Protein AF-A0A943UY13-F1 (afdb_monomer_lite)

Radius of gyration: 59.51 Å; chains: 1; bounding box: 145×32×136 Å

Foldseek 3Di:
DDDDDDDDDDDDDDDDDDDDDDDPPVPVVVVVVVVVVVVVVVVVVVVVVVVVVVVVVVVVVVVVVVVVVVVVVVVVVVVVVVVVVVVVVVVVVVVLVVLCVVCVVVVHDSVLVVLCPDPDPVSNVVSVVVVVVVVVVPPVDPPPPPCVPVPPPPDAPVNLVPPPDPVSSVVVCVVVVVRVD

Organism: NCBI:txid626934

Sequence (181 aa):
MAEDVTSTATDQAECNATGPHGDAANSEDWKARYDELLKQTRKHEDRAKANYAKAKAYDEAAKHAEEADGKLAELAEKAERAEKALAAMKAERERERAVADVAKKAGVPAEVLKLMRGDTADELKGAADALAAYVKSLSLYPEVSDGGAQRAQPVTKESISAIKDRAERVRARAENASLYK

Secondary structure (DSSP, 8-state):
-----------------------TTHHHHHHHHHHHHHHHHHHHHHHHHHHHHHHHHHHHHHHHHHHHHHHHHHHHHHHHHHHHHHHHHHHHHHHHHHHHHHHHHHTS-HHHHHHTT--SHHHHHHHHHHHHHHHHHS--S-----GGG---PPP-HHHHHT-S-HHHHHHHHHHTGGG--

Structure (mmCIF, N/CA/C/O backbone):
data_AF-A0A943UY13-F1
#
_entry.id   AF-A0A943UY13-F1
#
loop_
_atom_site.group_PDB
_atom_site.id
_atom_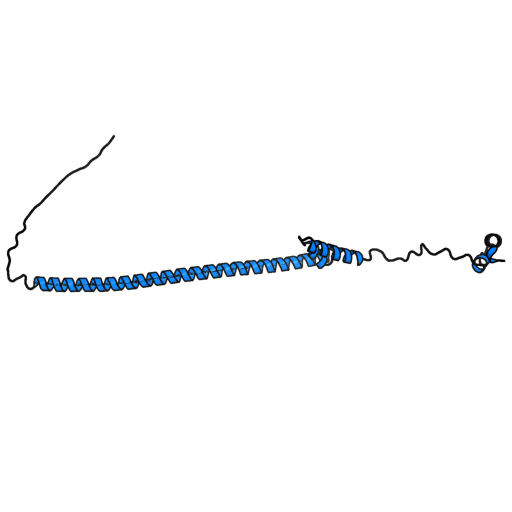site.type_symbol
_atom_site.label_atom_id
_atom_site.label_alt_id
_atom_site.label_comp_id
_atom_site.label_asym_id
_atom_site.label_entity_id
_atom_site.label_seq_id
_atom_site.pdbx_PDB_ins_code
_atom_site.Cartn_x
_atom_site.Cartn_y
_atom_site.Cartn_z
_atom_site.occupancy
_atom_site.B_iso_or_equiv
_atom_site.auth_seq_id
_atom_site.auth_comp_id
_atom_site.auth_asym_id
_atom_site.auth_atom_id
_atom_site.pdbx_PDB_model_num
ATOM 1 N N . MET A 1 1 ? 69.727 8.162 2.082 1.00 37.25 1 MET A N 1
ATOM 2 C CA . MET A 1 1 ? 70.070 6.738 1.878 1.00 37.25 1 MET A CA 1
ATOM 3 C C . MET A 1 1 ? 68.910 6.123 1.117 1.00 37.25 1 MET A C 1
ATOM 5 O O . MET A 1 1 ? 67.812 6.205 1.644 1.00 37.25 1 MET A O 1
ATOM 9 N N . ALA A 1 2 ? 68.990 5.581 -0.090 1.00 39.56 2 ALA A N 1
ATOM 10 C CA . ALA A 1 2 ? 69.990 5.433 -1.156 1.00 39.56 2 ALA A CA 1
ATOM 11 C C . ALA A 1 2 ? 69.117 5.231 -2.429 1.00 39.56 2 ALA A C 1
ATOM 13 O O . ALA A 1 2 ? 68.049 4.633 -2.317 1.00 39.56 2 ALA A O 1
ATOM 14 N N . GLU A 1 3 ? 69.277 5.983 -3.518 1.00 43.03 3 GLU A N 1
ATOM 15 C CA . GLU A 1 3 ? 70.218 5.770 -4.637 1.00 43.03 3 GLU A CA 1
ATOM 16 C C . GLU A 1 3 ? 70.167 4.380 -5.297 1.00 43.03 3 GLU A C 1
ATOM 18 O O . GLU A 1 3 ? 70.584 3.398 -4.697 1.00 43.03 3 GLU A O 1
ATOM 23 N N . ASP A 1 4 ? 69.655 4.365 -6.535 1.00 40.47 4 ASP A N 1
ATOM 24 C CA . ASP A 1 4 ? 70.154 3.678 -7.751 1.00 40.47 4 ASP A CA 1
ATOM 25 C C . ASP A 1 4 ? 69.190 4.119 -8.881 1.00 40.47 4 ASP A C 1
ATOM 27 O O . ASP A 1 4 ? 67.992 3.863 -8.794 1.00 40.47 4 ASP A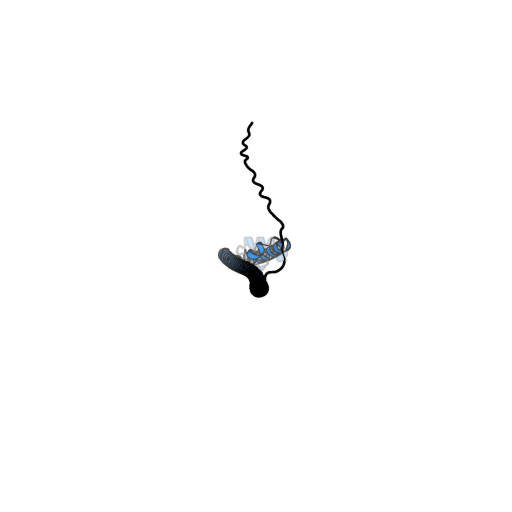 O 1
ATOM 31 N N . VAL A 1 5 ? 69.482 4.955 -9.885 1.00 45.56 5 VAL A N 1
ATOM 32 C CA . VAL A 1 5 ? 70.616 5.146 -10.809 1.00 45.56 5 VAL A CA 1
ATOM 33 C C . VAL A 1 5 ? 70.973 3.899 -11.616 1.00 45.56 5 VAL A C 1
ATOM 35 O O . VAL A 1 5 ? 71.848 3.132 -11.257 1.00 45.56 5 VAL A O 1
ATOM 38 N N . THR A 1 6 ? 70.398 3.790 -12.814 1.00 40.56 6 THR A N 1
ATOM 39 C CA . THR A 1 6 ? 71.150 3.332 -13.990 1.00 40.56 6 THR A CA 1
ATOM 40 C C . THR A 1 6 ? 70.804 4.218 -15.185 1.00 40.56 6 THR A C 1
ATOM 42 O O . THR A 1 6 ? 69.651 4.402 -15.561 1.00 40.56 6 THR A O 1
ATOM 45 N N . SER A 1 7 ? 71.859 4.819 -15.724 1.00 39.06 7 SER A N 1
ATOM 46 C CA . SER A 1 7 ? 71.931 5.742 -16.850 1.00 39.06 7 SER A CA 1
ATOM 47 C C . SER A 1 7 ? 72.903 5.127 -17.850 1.00 39.06 7 SER A C 1
ATOM 49 O O . SER A 1 7 ? 73.973 4.710 -17.413 1.00 39.06 7 SER A O 1
ATOM 51 N N . THR A 1 8 ? 72.553 5.034 -19.137 1.00 32.66 8 THR A N 1
ATOM 52 C CA . THR A 1 8 ? 73.430 5.010 -20.343 1.00 32.66 8 THR A CA 1
ATOM 53 C C . THR A 1 8 ? 72.572 4.604 -21.553 1.00 32.66 8 THR A C 1
ATOM 55 O O . THR A 1 8 ? 71.675 3.787 -21.409 1.00 32.66 8 THR A O 1
ATOM 58 N N . ALA 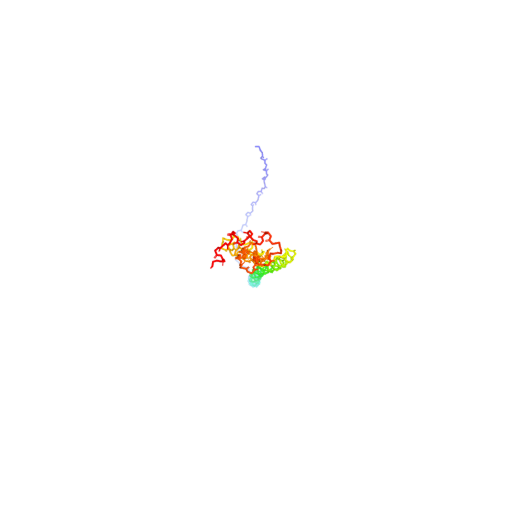A 1 9 ? 72.748 5.080 -22.781 1.00 32.06 9 ALA A N 1
ATOM 59 C CA . ALA A 1 9 ? 73.622 6.083 -23.367 1.00 32.06 9 ALA A CA 1
ATOM 60 C C . ALA A 1 9 ? 72.986 6.533 -24.698 1.00 32.06 9 ALA A C 1
ATOM 62 O O . ALA A 1 9 ? 72.273 5.778 -25.354 1.00 32.06 9 ALA A O 1
ATOM 63 N N . THR A 1 10 ? 73.290 7.776 -25.045 1.00 37.41 10 THR A N 1
ATOM 64 C CA . THR A 1 10 ? 73.295 8.451 -26.347 1.00 37.41 10 THR A CA 1
ATOM 65 C C . THR A 1 10 ? 73.519 7.558 -27.574 1.00 37.41 10 THR A C 1
ATOM 67 O O . THR A 1 10 ? 74.440 6.751 -27.568 1.00 37.41 10 THR A O 1
ATOM 70 N N . ASP A 1 11 ? 72.801 7.837 -28.669 1.00 33.72 11 ASP A N 1
ATOM 71 C CA . ASP A 1 11 ? 73.471 8.010 -29.965 1.00 33.72 11 ASP A CA 1
ATOM 72 C C . ASP A 1 11 ? 72.704 8.988 -30.872 1.00 33.72 11 ASP A C 1
ATOM 74 O O . ASP A 1 11 ? 71.542 8.784 -31.228 1.00 33.72 11 ASP A O 1
ATOM 78 N N . GLN A 1 12 ? 73.369 10.099 -31.193 1.00 41.34 12 GLN A N 1
ATOM 79 C CA . GLN A 1 12 ? 73.014 10.999 -32.285 1.00 41.34 12 GLN A CA 1
ATOM 80 C C . GLN A 1 12 ? 73.550 10.394 -33.584 1.00 41.34 12 GLN A C 1
ATOM 82 O O . GLN A 1 12 ? 74.717 10.026 -33.652 1.00 41.34 12 GLN A O 1
ATOM 87 N N . ALA A 1 13 ? 72.748 10.406 -34.644 1.00 31.14 13 ALA A N 1
ATOM 88 C CA . ALA A 1 13 ? 73.265 10.334 -36.005 1.00 31.14 13 ALA A CA 1
ATOM 89 C C . ALA A 1 13 ? 72.550 11.386 -36.858 1.00 31.14 13 ALA A C 1
ATOM 91 O O . ALA A 1 13 ? 71.413 11.210 -37.294 1.00 31.14 13 ALA A O 1
ATOM 92 N N . GLU A 1 14 ? 73.231 12.514 -37.053 1.00 36.31 14 GLU A N 1
ATOM 93 C CA . GLU A 1 14 ? 72.999 13.423 -38.170 1.00 36.31 14 GLU A CA 1
ATOM 94 C C . GLU A 1 14 ? 73.203 12.659 -39.485 1.00 36.31 14 GLU A C 1
ATOM 96 O O . GLU A 1 14 ? 74.153 11.887 -39.582 1.00 36.31 14 GLU A O 1
ATOM 101 N N . CYS A 1 15 ? 72.375 12.907 -40.506 1.00 23.69 15 CYS A N 1
ATOM 102 C CA . CYS A 1 15 ? 72.850 13.043 -41.888 1.00 23.69 15 CYS A CA 1
ATOM 103 C C . CYS A 1 15 ? 71.732 13.482 -42.851 1.00 23.69 15 CYS A C 1
ATOM 105 O O . CYS A 1 15 ? 70.845 12.721 -43.221 1.00 23.69 15 CYS A O 1
ATOM 107 N N . ASN A 1 16 ? 71.931 14.703 -43.340 1.00 28.94 16 ASN A N 1
ATOM 108 C CA . ASN A 1 16 ? 71.871 15.091 -44.747 1.00 28.94 16 ASN A CA 1
ATOM 109 C C . ASN A 1 16 ? 70.519 15.465 -45.380 1.00 28.94 16 ASN A C 1
ATOM 111 O O . ASN A 1 16 ? 69.812 14.670 -45.996 1.00 28.94 16 ASN A O 1
ATOM 115 N N . ALA A 1 17 ? 70.265 16.776 -45.352 1.00 41.66 17 ALA A N 1
ATOM 116 C CA . ALA A 1 17 ? 69.566 17.467 -46.419 1.00 41.66 17 ALA A CA 1
ATOM 117 C C . ALA A 1 17 ? 70.399 17.376 -47.709 1.00 41.66 17 ALA A C 1
ATOM 119 O O . ALA A 1 17 ? 71.476 17.958 -47.816 1.00 41.66 17 ALA A O 1
ATOM 120 N N . THR A 1 18 ? 69.896 16.666 -48.713 1.00 35.25 18 THR A N 1
ATOM 121 C CA . THR A 1 18 ? 70.362 16.819 -50.095 1.00 35.25 18 THR A CA 1
ATOM 122 C C . THR A 1 18 ? 69.207 16.480 -51.022 1.00 35.25 18 THR A C 1
ATOM 124 O O . THR A 1 18 ? 68.865 15.320 -51.221 1.00 35.25 18 THR A O 1
ATOM 127 N N . GLY A 1 19 ? 68.567 17.508 -51.572 1.00 39.38 19 GLY A N 1
ATOM 128 C CA . GLY A 1 19 ? 67.793 17.341 -52.793 1.00 39.38 19 GLY A CA 1
ATOM 129 C C . GLY A 1 19 ? 68.718 17.524 -53.994 1.00 39.38 19 GLY A C 1
ATOM 130 O O . GLY A 1 19 ? 69.538 18.443 -53.991 1.00 39.38 19 GLY A O 1
ATOM 131 N N . PRO A 1 20 ? 68.556 16.705 -55.038 1.00 47.81 20 PRO A N 1
ATOM 132 C CA . PRO A 1 20 ? 68.691 17.212 -56.392 1.00 47.81 20 PRO A CA 1
ATOM 133 C C . PRO A 1 20 ? 67.428 16.879 -57.197 1.00 47.81 20 PRO A C 1
ATOM 135 O O . PRO A 1 20 ? 66.913 15.763 -57.180 1.00 47.81 20 PRO A O 1
ATOM 138 N N . HIS A 1 21 ? 66.889 17.886 -57.879 1.00 43.66 21 HIS A N 1
ATOM 139 C CA . HIS A 1 21 ? 65.753 17.721 -58.776 1.00 43.66 21 HIS A CA 1
ATOM 140 C C . HIS A 1 21 ? 66.111 16.857 -59.991 1.00 43.66 21 HIS A C 1
ATOM 142 O O . HIS A 1 21 ? 67.111 17.112 -60.654 1.00 43.66 21 HIS A O 1
ATOM 148 N N . GLY A 1 22 ? 65.176 15.971 -60.348 1.00 51.75 22 GLY A N 1
ATOM 149 C CA . GLY A 1 22 ? 64.882 15.620 -61.735 1.00 51.75 22 GLY A CA 1
ATOM 150 C C . GLY A 1 22 ? 65.492 14.317 -62.229 1.00 51.75 22 GLY A C 1
ATOM 151 O O . GLY A 1 22 ? 66.491 14.345 -62.931 1.00 51.75 22 GLY A O 1
ATOM 152 N N . ASP A 1 23 ? 64.803 13.204 -61.975 1.00 37.28 23 ASP A N 1
ATOM 153 C CA . ASP A 1 23 ? 64.902 12.030 -62.840 1.00 37.28 23 ASP A CA 1
ATOM 154 C C . ASP A 1 23 ? 63.495 11.501 -63.134 1.00 37.28 23 ASP A C 1
ATOM 156 O O . ASP A 1 23 ? 62.617 11.472 -62.261 1.00 37.28 23 ASP A O 1
ATOM 160 N N . ALA A 1 24 ? 63.262 11.144 -64.393 1.00 47.41 24 ALA A N 1
ATOM 161 C CA . ALA A 1 24 ? 61.963 10.884 -65.016 1.00 47.41 24 ALA A CA 1
ATOM 162 C C . ALA A 1 24 ? 61.241 9.603 -64.528 1.00 47.41 24 ALA A C 1
ATOM 164 O O . ALA A 1 24 ? 60.405 9.060 -65.241 1.00 47.41 24 ALA A O 1
ATOM 165 N N . ALA A 1 25 ? 61.519 9.152 -63.302 1.00 48.72 25 ALA A N 1
ATOM 166 C CA . ALA A 1 25 ? 60.845 8.054 -62.604 1.00 48.72 25 ALA A CA 1
ATOM 167 C C . ALA A 1 25 ? 59.861 8.536 -61.512 1.00 48.72 25 ALA A C 1
ATOM 169 O O . ALA A 1 25 ? 59.057 7.762 -61.004 1.00 48.72 25 ALA A O 1
ATOM 170 N N . ASN A 1 26 ? 59.889 9.826 -61.151 1.00 53.34 26 ASN A N 1
ATOM 171 C CA . ASN A 1 26 ? 59.068 10.381 -60.065 1.00 53.34 26 ASN A CA 1
ATOM 172 C C . ASN A 1 26 ? 57.654 10.821 -60.483 1.00 53.34 26 ASN A C 1
ATOM 174 O O . ASN A 1 26 ? 56.860 11.182 -59.619 1.00 53.34 26 ASN A O 1
ATOM 178 N N . SER A 1 27 ? 57.319 10.838 -61.779 1.00 52.41 27 SER A N 1
ATOM 179 C CA . SER A 1 27 ? 56.035 11.366 -62.278 1.00 52.41 27 SER A CA 1
ATOM 180 C C . SER A 1 27 ? 54.861 10.382 -62.148 1.00 52.41 27 SER A C 1
ATOM 182 O O . SER A 1 27 ? 53.703 10.807 -62.148 1.00 52.41 27 SER A O 1
ATOM 184 N N . GLU A 1 28 ? 55.144 9.085 -62.021 1.00 57.94 28 GLU A N 1
ATOM 185 C CA . GLU A 1 28 ? 54.140 8.032 -61.816 1.00 57.94 28 GLU A CA 1
ATOM 186 C C . GLU A 1 28 ? 53.934 7.724 -60.326 1.00 57.94 28 GLU A C 1
ATOM 188 O O . GLU A 1 28 ? 52.805 7.487 -59.892 1.00 57.94 28 GLU A O 1
ATOM 193 N N . ASP A 1 29 ? 54.987 7.848 -59.515 1.00 71.25 29 ASP A N 1
ATOM 194 C CA . ASP A 1 29 ? 54.956 7.504 -58.091 1.00 71.25 29 ASP A CA 1
ATOM 195 C C . ASP A 1 29 ? 54.131 8.508 -57.254 1.00 71.25 29 ASP A C 1
ATOM 197 O O . ASP A 1 29 ? 53.439 8.124 -56.309 1.00 71.25 29 ASP A O 1
ATOM 201 N N . TRP A 1 30 ? 54.089 9.797 -57.629 1.00 80.38 30 TRP A N 1
ATOM 202 C CA . TRP A 1 30 ? 53.234 10.775 -56.931 1.00 80.38 30 TRP A CA 1
ATOM 203 C C . TRP A 1 30 ? 51.741 10.555 -57.196 1.00 80.38 30 TRP A C 1
ATOM 205 O O . TRP A 1 30 ? 50.930 10.745 -56.288 1.00 80.38 30 TRP A O 1
ATOM 215 N N . LYS A 1 31 ? 51.371 10.129 -58.413 1.00 85.94 31 LYS A N 1
ATOM 216 C CA . LYS A 1 31 ? 49.976 9.823 -58.768 1.00 85.94 31 LYS A CA 1
ATOM 217 C C . LYS A 1 31 ? 49.498 8.593 -58.010 1.00 85.94 31 LYS A C 1
ATOM 219 O O . LYS A 1 31 ? 48.446 8.641 -57.383 1.00 85.94 31 LYS A O 1
ATOM 224 N N . ALA A 1 32 ? 50.316 7.539 -57.976 1.00 87.81 32 ALA A N 1
ATOM 225 C CA . ALA A 1 32 ? 50.023 6.334 -57.207 1.00 87.81 32 ALA A CA 1
ATOM 226 C C . ALA A 1 32 ? 49.873 6.626 -55.701 1.00 87.81 32 ALA A C 1
ATOM 228 O O . ALA A 1 32 ? 48.932 6.144 -55.069 1.00 87.81 32 ALA A O 1
ATOM 229 N N . ARG A 1 33 ? 50.742 7.471 -55.124 1.00 82.81 33 ARG A N 1
ATOM 230 C CA . ARG A 1 33 ? 50.632 7.910 -53.719 1.00 82.81 33 ARG A CA 1
ATOM 231 C C . ARG A 1 33 ? 49.387 8.756 -53.456 1.00 82.81 33 ARG A C 1
ATOM 233 O O . ARG A 1 33 ? 48.767 8.603 -52.406 1.00 82.81 33 ARG A O 1
ATOM 240 N N . TYR A 1 34 ? 49.010 9.630 -54.387 1.00 88.75 34 TYR A N 1
ATOM 241 C CA . TYR A 1 34 ? 47.790 10.430 -54.286 1.00 88.75 34 TYR A CA 1
ATOM 242 C C . TYR A 1 34 ? 46.530 9.555 -54.349 1.00 88.75 34 TYR A C 1
ATOM 244 O O . TYR A 1 34 ? 45.633 9.703 -53.519 1.00 88.75 34 TYR A O 1
ATOM 252 N N . ASP A 1 35 ? 46.495 8.587 -55.264 1.00 89.19 35 ASP A N 1
ATOM 253 C CA . ASP A 1 35 ? 45.395 7.629 -55.377 1.00 89.19 35 ASP A CA 1
ATOM 254 C C . ASP A 1 35 ? 45.289 6.731 -54.136 1.00 89.19 35 ASP A C 1
ATOM 256 O O . ASP A 1 35 ? 44.185 6.442 -53.667 1.00 89.19 35 ASP A O 1
ATOM 260 N N . GLU A 1 36 ? 46.418 6.309 -53.561 1.00 92.31 36 GLU A N 1
ATOM 261 C CA . GLU A 1 36 ? 46.437 5.568 -52.297 1.00 92.31 36 GLU A CA 1
ATOM 262 C C . GLU A 1 36 ? 45.929 6.434 -51.137 1.00 92.31 36 GLU A C 1
ATOM 264 O O . GLU A 1 36 ? 45.075 5.989 -50.370 1.00 92.31 36 GLU A O 1
ATOM 269 N N . LEU A 1 37 ? 46.357 7.698 -51.049 1.00 93.00 37 LEU A N 1
ATOM 270 C CA . LEU A 1 37 ? 45.866 8.638 -50.041 1.00 93.00 37 LEU A CA 1
ATOM 271 C C . LEU A 1 37 ? 44.349 8.837 -50.156 1.00 93.00 37 LEU A C 1
ATOM 273 O O . LEU A 1 37 ? 43.653 8.751 -49.147 1.00 93.00 37 LEU A O 1
ATOM 277 N N . LEU A 1 38 ? 43.819 9.018 -51.371 1.00 93.44 38 LEU A N 1
ATOM 278 C CA . LEU A 1 38 ? 42.377 9.115 -51.623 1.00 93.44 38 LEU A CA 1
ATOM 279 C C . LEU A 1 38 ? 41.618 7.844 -51.218 1.00 93.44 38 LEU A C 1
ATOM 281 O O . LEU A 1 38 ? 40.501 7.919 -50.705 1.00 93.44 38 LEU A O 1
ATOM 285 N N . LYS A 1 39 ? 42.196 6.656 -51.425 1.00 94.56 39 LYS A N 1
ATOM 286 C CA . LYS A 1 39 ? 41.593 5.401 -50.944 1.00 94.56 39 LYS A CA 1
ATOM 287 C C . LYS A 1 39 ? 41.569 5.348 -49.420 1.00 94.56 39 LYS A C 1
ATOM 289 O O . LYS A 1 39 ? 40.569 4.912 -48.851 1.00 94.56 39 LYS A O 1
ATOM 294 N N . GLN A 1 40 ? 42.638 5.777 -48.753 1.00 94.19 40 GLN A N 1
ATOM 295 C CA . GLN A 1 40 ? 42.688 5.809 -47.292 1.00 94.19 40 GLN A CA 1
ATOM 296 C C . GLN A 1 40 ? 41.721 6.851 -46.721 1.00 94.19 40 GLN A C 1
ATOM 298 O O . GLN A 1 40 ? 41.002 6.537 -45.775 1.00 94.19 40 GLN A O 1
ATOM 303 N N . THR A 1 41 ? 41.610 8.043 -47.318 1.00 94.25 41 THR A N 1
ATOM 304 C CA . THR A 1 41 ? 40.655 9.065 -46.856 1.00 94.25 41 THR A CA 1
ATOM 305 C C . THR A 1 41 ? 39.218 8.567 -46.955 1.00 94.25 41 THR A C 1
ATOM 307 O O . THR A 1 41 ? 38.487 8.662 -45.973 1.00 94.25 41 THR A O 1
ATOM 310 N N . ARG A 1 42 ? 38.843 7.922 -48.069 1.00 95.19 42 ARG A N 1
ATOM 311 C CA . ARG A 1 42 ? 37.524 7.287 -48.227 1.00 95.19 42 ARG A CA 1
ATOM 312 C C . ARG A 1 42 ? 37.283 6.190 -47.188 1.00 95.19 42 ARG A C 1
ATOM 314 O O . ARG A 1 42 ? 36.247 6.188 -46.536 1.00 95.19 42 ARG A O 1
ATOM 321 N N . LYS A 1 43 ? 38.265 5.312 -46.942 1.00 96.00 43 LYS A N 1
ATOM 322 C CA . LYS A 1 43 ? 38.169 4.286 -45.883 1.00 96.00 43 LYS A CA 1
ATOM 323 C C . LYS A 1 43 ? 37.968 4.903 -44.497 1.00 96.00 43 LYS A C 1
ATOM 325 O O . LYS A 1 43 ? 37.208 4.365 -43.694 1.00 96.00 43 LYS A O 1
ATOM 330 N N . HIS A 1 44 ? 38.665 5.992 -44.186 1.00 95.62 44 HIS A N 1
ATOM 331 C CA . HIS A 1 44 ? 38.509 6.690 -42.911 1.00 95.62 44 HIS A CA 1
ATOM 332 C C . HIS A 1 44 ? 37.159 7.393 -42.805 1.00 95.62 44 HIS A C 1
ATOM 334 O O . HIS A 1 44 ? 36.545 7.341 -41.743 1.00 95.62 44 HIS A O 1
ATOM 340 N N . GLU A 1 45 ? 36.671 7.976 -43.895 1.00 94.69 45 GLU A N 1
ATOM 341 C CA . GLU A 1 45 ? 35.343 8.574 -43.967 1.00 94.69 45 GLU A CA 1
ATOM 342 C C . GLU A 1 45 ? 34.247 7.524 -43.727 1.00 94.69 45 GLU A C 1
ATOM 344 O O . GLU A 1 45 ? 33.375 7.726 -42.881 1.00 94.69 45 GLU A O 1
ATOM 349 N N . ASP A 1 46 ? 34.331 6.365 -44.383 1.00 95.88 46 ASP A N 1
ATOM 350 C CA . ASP A 1 46 ? 33.381 5.264 -44.198 1.00 95.88 46 ASP A CA 1
ATOM 351 C C . ASP A 1 46 ? 33.421 4.715 -42.768 1.00 95.88 46 ASP A C 1
ATOM 353 O O . ASP A 1 46 ? 32.381 4.490 -42.144 1.00 95.88 46 ASP A O 1
ATOM 357 N N . ARG A 1 47 ? 34.623 4.557 -42.197 1.00 95.38 47 ARG A N 1
ATOM 358 C CA . ARG A 1 47 ? 34.792 4.149 -40.793 1.00 95.38 47 ARG A CA 1
ATOM 359 C C . ARG A 1 47 ? 34.234 5.185 -39.824 1.00 95.38 47 ARG A C 1
ATOM 361 O O . ARG A 1 47 ? 33.610 4.796 -38.839 1.00 95.38 47 ARG A O 1
ATOM 368 N N . ALA A 1 48 ? 34.430 6.475 -40.085 1.00 95.62 48 ALA A N 1
ATOM 369 C CA . ALA A 1 48 ? 33.899 7.550 -39.254 1.00 95.62 48 ALA A CA 1
ATOM 370 C C . ALA A 1 48 ? 32.367 7.567 -39.292 1.00 95.62 48 ALA A C 1
ATOM 372 O O . ALA A 1 48 ? 31.734 7.616 -38.239 1.00 95.62 48 ALA A O 1
ATOM 373 N N . LYS A 1 49 ? 31.765 7.423 -40.480 1.00 95.81 49 LYS A N 1
ATOM 374 C CA . LYS A 1 49 ? 30.308 7.295 -40.641 1.00 95.81 49 LYS A CA 1
ATOM 375 C C . LYS A 1 49 ? 29.766 6.070 -39.908 1.00 95.81 49 LYS A C 1
ATOM 377 O O . LYS A 1 49 ? 28.782 6.182 -39.181 1.00 95.81 49 LYS A O 1
ATOM 382 N N . ALA A 1 50 ? 30.427 4.920 -40.040 1.00 96.06 50 ALA A N 1
ATOM 383 C CA . ALA A 1 50 ? 30.029 3.699 -39.346 1.00 96.06 50 ALA A CA 1
ATOM 384 C C . ALA A 1 50 ? 30.135 3.835 -37.817 1.00 96.06 50 ALA A C 1
ATOM 386 O O . ALA A 1 50 ? 29.236 3.396 -37.102 1.00 96.06 50 ALA A O 1
ATOM 387 N N . ASN A 1 51 ? 31.197 4.463 -37.302 1.00 95.56 51 ASN A N 1
ATOM 388 C CA . ASN A 1 51 ? 31.337 4.724 -35.867 1.00 95.56 51 ASN A CA 1
ATOM 389 C C . ASN A 1 51 ? 30.296 5.719 -35.360 1.00 95.56 51 ASN A C 1
ATOM 391 O O . ASN A 1 51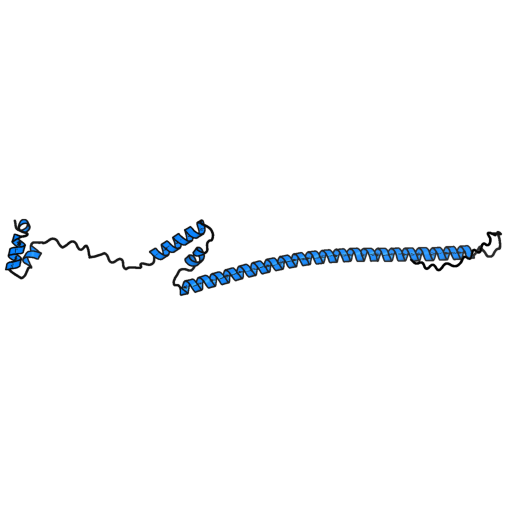 ? 29.719 5.494 -34.303 1.00 95.56 51 ASN A O 1
ATOM 395 N N . TYR A 1 52 ? 30.013 6.777 -36.117 1.00 95.94 52 TYR A N 1
ATOM 396 C CA . TYR A 1 52 ? 28.975 7.739 -35.766 1.00 95.94 52 TYR A CA 1
ATOM 397 C C . TYR A 1 52 ? 27.589 7.086 -35.699 1.00 95.94 52 TYR A C 1
ATOM 399 O O . TYR A 1 52 ? 26.852 7.297 -34.739 1.00 95.94 52 TYR A O 1
ATOM 407 N N . ALA A 1 53 ? 27.251 6.242 -36.680 1.00 95.94 53 ALA A N 1
ATOM 408 C CA . ALA A 1 53 ? 25.998 5.492 -36.677 1.00 95.94 53 ALA A CA 1
ATOM 409 C C . ALA A 1 53 ? 25.898 4.547 -35.469 1.00 95.94 53 ALA A C 1
ATOM 411 O O . ALA A 1 53 ? 24.857 4.489 -34.818 1.00 95.94 53 ALA A O 1
ATOM 412 N N . LYS A 1 54 ? 26.991 3.853 -35.126 1.00 95.81 54 LYS A N 1
ATOM 413 C CA . LYS A 1 54 ? 27.046 3.008 -33.926 1.00 95.81 54 LYS A CA 1
ATOM 414 C C . LYS A 1 54 ? 26.889 3.823 -32.646 1.00 95.81 54 LYS A C 1
ATOM 416 O O . LYS A 1 54 ? 26.099 3.430 -31.801 1.00 95.81 54 LYS A O 1
ATOM 421 N N . ALA A 1 55 ? 27.594 4.946 -32.513 1.00 95.56 55 ALA A N 1
ATOM 422 C CA . ALA A 1 55 ? 27.495 5.816 -31.343 1.00 95.56 55 ALA A CA 1
ATOM 423 C C . ALA A 1 55 ? 26.054 6.301 -31.130 1.00 95.56 55 ALA A C 1
ATOM 425 O O . ALA A 1 55 ? 25.523 6.154 -30.037 1.00 95.56 55 ALA A O 1
ATOM 426 N N . LYS A 1 56 ? 25.376 6.742 -32.199 1.00 96.31 56 LYS A N 1
ATOM 427 C CA . LYS A 1 56 ? 23.952 7.094 -32.128 1.00 96.31 56 LYS A CA 1
ATOM 428 C C . LYS A 1 56 ? 23.068 5.943 -31.662 1.00 96.31 56 LYS A C 1
ATOM 430 O O . LYS A 1 56 ? 22.232 6.148 -30.793 1.00 96.31 56 LYS A O 1
ATOM 435 N N . ALA A 1 57 ? 23.260 4.746 -32.213 1.00 95.25 57 ALA A N 1
ATOM 436 C CA . ALA A 1 57 ? 22.480 3.580 -31.808 1.00 95.25 57 ALA A CA 1
ATOM 437 C C . ALA A 1 57 ? 22.714 3.212 -30.331 1.00 95.25 57 ALA A C 1
ATOM 439 O O . ALA A 1 57 ? 21.776 2.812 -29.646 1.00 95.25 57 ALA A O 1
ATOM 440 N N . TYR A 1 58 ? 23.942 3.375 -29.825 1.00 95.25 58 TYR A N 1
ATOM 441 C CA . TYR A 1 58 ? 24.242 3.200 -28.403 1.00 95.25 58 TYR A CA 1
ATOM 442 C C . TYR A 1 58 ? 23.553 4.254 -27.534 1.00 95.25 58 TYR A C 1
ATOM 444 O O . TYR A 1 58 ? 22.949 3.890 -26.528 1.00 95.25 58 TYR A O 1
ATOM 452 N N . ASP A 1 59 ? 23.590 5.528 -27.929 1.00 95.25 59 ASP A N 1
ATOM 453 C CA . ASP A 1 59 ? 22.922 6.607 -27.194 1.00 95.25 59 ASP A CA 1
ATOM 454 C C . ASP A 1 59 ? 21.397 6.411 -27.160 1.00 95.25 59 ASP A C 1
ATOM 456 O O . ASP A 1 59 ? 20.755 6.633 -26.135 1.00 95.25 59 ASP A O 1
ATOM 460 N N . GLU A 1 60 ? 20.799 5.975 -28.271 1.00 95.25 60 GLU A N 1
ATOM 461 C CA . GLU A 1 60 ? 19.370 5.653 -28.353 1.00 95.25 60 GLU A CA 1
ATOM 462 C C . GLU A 1 60 ? 19.012 4.435 -27.492 1.00 95.25 60 GLU A C 1
ATOM 464 O O . GLU A 1 60 ? 18.034 4.476 -26.744 1.00 95.25 60 GLU A O 1
ATOM 469 N N . ALA A 1 61 ? 19.824 3.375 -27.527 1.00 93.50 61 ALA A N 1
ATOM 470 C CA . ALA A 1 61 ? 19.626 2.203 -26.678 1.00 93.50 61 ALA A CA 1
ATOM 471 C C . ALA A 1 61 ? 19.748 2.544 -25.183 1.00 93.50 61 ALA A C 1
ATOM 473 O O . ALA A 1 61 ? 18.950 2.058 -24.384 1.00 93.50 61 ALA A O 1
ATOM 474 N N . ALA A 1 62 ? 20.700 3.404 -24.809 1.00 94.06 62 ALA A N 1
ATOM 475 C CA . ALA A 1 62 ? 20.868 3.866 -23.435 1.00 94.06 62 ALA A CA 1
ATOM 476 C C . ALA A 1 62 ? 19.647 4.663 -22.950 1.00 94.06 62 ALA A C 1
ATOM 478 O O . ALA A 1 62 ? 19.141 4.395 -21.864 1.00 94.06 62 ALA A O 1
ATOM 479 N N . LYS A 1 63 ? 19.114 5.570 -23.781 1.00 94.25 63 LYS A N 1
ATOM 480 C CA . LYS A 1 63 ? 17.878 6.308 -23.468 1.00 94.25 63 LYS A CA 1
ATOM 481 C C . LYS A 1 63 ? 16.684 5.377 -23.287 1.00 94.25 63 LYS A C 1
ATOM 483 O O . LYS A 1 63 ? 15.933 5.519 -22.331 1.00 94.25 63 LYS A O 1
ATOM 488 N N . HIS A 1 64 ? 16.520 4.399 -24.175 1.00 91.38 64 HIS A N 1
ATOM 489 C CA . HIS A 1 64 ? 15.436 3.427 -24.048 1.00 91.38 64 HIS A CA 1
ATOM 490 C C . HIS A 1 64 ? 15.568 2.547 -22.802 1.00 91.38 64 HIS A C 1
ATOM 492 O O . HIS A 1 64 ? 14.549 2.215 -22.198 1.00 91.38 64 HIS A O 1
ATOM 498 N N . ALA A 1 65 ? 16.791 2.183 -22.407 1.00 92.50 65 ALA A N 1
ATOM 499 C CA . ALA A 1 65 ? 17.034 1.456 -21.165 1.00 92.50 65 ALA A CA 1
ATOM 500 C C . ALA A 1 65 ? 16.652 2.302 -19.940 1.00 92.50 65 ALA A C 1
ATOM 502 O O . ALA A 1 65 ? 15.895 1.832 -19.097 1.00 92.50 65 ALA A O 1
ATOM 503 N N . GLU A 1 66 ? 17.070 3.570 -19.891 1.00 91.06 66 GLU A N 1
ATOM 504 C CA . GLU A 1 66 ? 16.717 4.491 -18.803 1.00 91.06 66 GLU A CA 1
ATOM 505 C C . GLU A 1 66 ? 15.196 4.718 -18.706 1.00 91.06 66 GLU A C 1
ATOM 507 O O . GLU A 1 66 ? 14.613 4.657 -17.623 1.00 91.06 66 GLU A O 1
ATOM 512 N N . GLU A 1 67 ? 14.516 4.905 -19.841 1.00 92.25 67 GLU A N 1
ATOM 513 C CA . GLU A 1 67 ? 13.054 5.017 -19.882 1.00 92.25 67 GLU A CA 1
ATOM 514 C C . GLU A 1 67 ? 12.348 3.733 -19.423 1.00 92.25 67 GLU A C 1
ATOM 516 O O . GLU A 1 67 ? 11.284 3.799 -18.798 1.00 92.25 67 GLU A O 1
ATOM 521 N N . ALA A 1 68 ? 12.891 2.562 -19.767 1.00 90.44 68 ALA A N 1
ATOM 522 C CA . ALA A 1 68 ? 12.348 1.278 -19.340 1.00 90.44 68 ALA A CA 1
ATOM 523 C C . ALA A 1 68 ? 12.519 1.085 -17.829 1.00 90.44 68 ALA A C 1
ATOM 525 O O . ALA A 1 68 ? 11.551 0.728 -17.158 1.00 90.44 68 ALA A O 1
ATOM 526 N N . ASP A 1 69 ? 13.697 1.397 -17.290 1.00 89.75 69 ASP A N 1
ATOM 527 C CA . ASP A 1 69 ? 13.983 1.332 -15.857 1.00 89.75 69 ASP A CA 1
ATOM 528 C C . ASP A 1 69 ? 13.096 2.302 -15.065 1.00 89.75 69 ASP A C 1
ATOM 530 O O . ASP A 1 69 ? 12.511 1.919 -14.049 1.00 89.75 69 ASP A O 1
ATOM 534 N N . GLY A 1 70 ? 12.893 3.525 -15.569 1.00 90.44 70 GLY A N 1
ATOM 535 C CA . GLY A 1 70 ? 11.968 4.493 -14.974 1.00 90.44 70 GLY A CA 1
ATOM 536 C C . GLY A 1 70 ? 10.528 3.973 -14.918 1.00 90.44 70 GLY A C 1
ATOM 537 O O . GLY A 1 70 ? 9.879 4.022 -13.871 1.00 90.44 70 GLY A O 1
ATOM 538 N N . LYS A 1 71 ? 10.033 3.386 -16.015 1.00 92.12 71 LYS A N 1
ATOM 539 C CA . LYS A 1 71 ? 8.693 2.772 -16.058 1.00 92.12 71 LYS A CA 1
ATOM 540 C C . LYS A 1 71 ? 8.580 1.570 -15.121 1.00 92.12 71 LYS A C 1
ATOM 542 O O . LYS A 1 71 ? 7.541 1.395 -14.486 1.00 92.12 71 LYS A O 1
ATOM 547 N N . LEU A 1 72 ? 9.622 0.745 -15.021 1.00 91.44 72 LEU A N 1
ATOM 548 C CA . LEU A 1 72 ? 9.657 -0.391 -14.101 1.00 91.44 72 LEU A CA 1
ATOM 549 C C . LEU A 1 72 ? 9.603 0.070 -12.643 1.00 91.44 72 LEU A C 1
ATOM 551 O O . LEU A 1 72 ? 8.836 -0.498 -11.867 1.00 91.44 72 LEU A O 1
ATOM 555 N N . ALA A 1 73 ? 10.340 1.123 -12.285 1.00 92.12 73 ALA A N 1
ATOM 556 C CA . ALA A 1 73 ? 10.302 1.703 -10.946 1.00 92.12 73 ALA A CA 1
ATOM 557 C C . ALA A 1 73 ? 8.904 2.241 -10.594 1.00 92.12 73 ALA A C 1
ATOM 559 O O . ALA A 1 73 ? 8.373 1.926 -9.529 1.00 92.12 73 ALA A O 1
ATOM 560 N N . GLU A 1 74 ? 8.257 2.975 -11.504 1.00 92.38 74 GLU A N 1
ATOM 561 C CA . GLU A 1 74 ? 6.884 3.451 -11.291 1.00 92.38 74 GLU A CA 1
ATOM 562 C C . GLU A 1 74 ? 5.873 2.307 -11.142 1.00 92.38 74 GLU A C 1
ATOM 564 O O . GLU A 1 74 ? 4.945 2.383 -10.331 1.00 92.38 74 GLU A O 1
ATOM 569 N N . LEU A 1 75 ? 6.009 1.247 -11.945 1.00 90.62 75 LEU A N 1
ATOM 570 C CA . LEU A 1 75 ? 5.135 0.079 -11.859 1.00 90.62 75 LEU A CA 1
ATOM 571 C C . LEU A 1 75 ? 5.347 -0.681 -10.550 1.00 90.62 75 LEU A C 1
ATOM 573 O O . LEU A 1 75 ? 4.361 -1.083 -9.932 1.00 90.62 75 LEU A O 1
ATOM 577 N N . ALA A 1 76 ? 6.594 -0.832 -10.102 1.00 93.62 76 ALA A N 1
ATOM 578 C CA . ALA A 1 76 ? 6.916 -1.442 -8.817 1.00 93.62 76 ALA A CA 1
ATOM 579 C C . ALA A 1 76 ? 6.317 -0.639 -7.654 1.00 93.62 76 ALA A C 1
ATOM 581 O O . ALA A 1 76 ? 5.670 -1.208 -6.779 1.00 93.62 76 ALA A O 1
ATOM 582 N N . GLU A 1 77 ? 6.432 0.689 -7.685 1.00 93.50 77 GLU A N 1
ATOM 583 C CA . GLU A 1 77 ? 5.854 1.564 -6.663 1.00 93.50 77 GLU A CA 1
ATOM 584 C C . GLU A 1 77 ? 4.313 1.492 -6.646 1.00 93.50 77 GLU A C 1
ATOM 586 O O . GLU A 1 77 ? 3.681 1.447 -5.587 1.00 93.50 77 GLU A O 1
ATOM 591 N N . LYS A 1 78 ? 3.673 1.445 -7.822 1.00 92.81 78 LYS A N 1
ATOM 592 C CA . LYS A 1 78 ? 2.217 1.247 -7.938 1.00 92.81 78 LYS A CA 1
ATOM 593 C C . LYS A 1 78 ? 1.792 -0.126 -7.417 1.00 92.81 78 LYS A C 1
ATOM 595 O O . LYS A 1 78 ? 0.775 -0.208 -6.727 1.00 92.81 78 LYS A O 1
ATOM 600 N N . ALA A 1 79 ? 2.557 -1.174 -7.715 1.00 91.94 79 ALA A N 1
ATOM 601 C CA . ALA A 1 79 ? 2.304 -2.518 -7.210 1.00 91.94 79 ALA A CA 1
ATOM 602 C C . ALA A 1 79 ? 2.421 -2.564 -5.681 1.00 91.94 79 ALA A C 1
ATOM 604 O O . ALA A 1 79 ? 1.489 -3.014 -5.023 1.00 91.94 79 ALA A O 1
ATOM 605 N N . GLU A 1 80 ? 3.481 -1.995 -5.102 1.00 93.69 80 GLU A N 1
ATOM 606 C CA . GLU A 1 80 ? 3.667 -1.942 -3.649 1.00 93.69 80 GLU A CA 1
ATOM 607 C C . GLU A 1 80 ? 2.531 -1.170 -2.957 1.00 93.69 80 GLU A C 1
ATOM 609 O O . GLU A 1 80 ? 1.997 -1.608 -1.935 1.00 93.69 80 GLU A O 1
ATOM 614 N N . ARG A 1 81 ? 2.096 -0.034 -3.521 1.00 92.06 81 ARG A N 1
ATOM 615 C CA . ARG A 1 81 ? 0.930 0.702 -3.003 1.00 92.06 81 ARG A CA 1
ATOM 616 C C . ARG A 1 81 ? -0.348 -0.127 -3.069 1.00 92.06 81 ARG A C 1
ATOM 618 O O . ARG A 1 81 ? -1.118 -0.123 -2.108 1.00 92.06 81 ARG A O 1
ATOM 625 N N . ALA A 1 82 ? -0.582 -0.823 -4.180 1.00 91.69 82 ALA A N 1
ATOM 626 C CA . ALA A 1 82 ? -1.748 -1.683 -4.340 1.00 91.69 82 ALA A CA 1
ATOM 627 C C . ALA A 1 82 ? -1.720 -2.848 -3.339 1.00 91.69 82 ALA A C 1
ATOM 629 O O . ALA A 1 82 ? -2.728 -3.125 -2.693 1.00 91.69 82 ALA A O 1
ATOM 630 N N . GLU A 1 83 ? -0.566 -3.482 -3.141 1.00 92.81 83 GLU A N 1
ATOM 631 C CA . GLU A 1 83 ? -0.381 -4.545 -2.154 1.00 92.81 83 GLU A CA 1
ATOM 632 C C . GLU A 1 83 ? -0.617 -4.049 -0.726 1.00 92.81 83 GLU A C 1
ATOM 634 O O . GLU A 1 83 ? -1.357 -4.689 0.023 1.00 92.81 83 GLU A O 1
ATOM 639 N N . LYS A 1 84 ? -0.082 -2.877 -0.358 1.00 93.81 84 LYS A N 1
ATOM 640 C CA . LYS A 1 84 ? -0.342 -2.249 0.948 1.00 93.81 84 LYS A CA 1
ATOM 641 C C . LYS A 1 84 ? -1.824 -1.948 1.153 1.00 93.81 84 LYS A C 1
ATOM 643 O O . LYS A 1 84 ? -2.358 -2.244 2.220 1.00 93.81 84 LYS A O 1
ATOM 648 N N . ALA A 1 85 ? -2.506 -1.412 0.142 1.00 91.12 85 ALA A N 1
ATOM 649 C CA . ALA A 1 85 ? -3.940 -1.141 0.215 1.00 91.12 85 ALA A CA 1
ATOM 650 C C . ALA A 1 85 ? -4.759 -2.435 0.366 1.00 91.12 85 ALA A C 1
ATOM 652 O O . ALA A 1 85 ? -5.672 -2.503 1.189 1.00 91.12 85 ALA A O 1
ATOM 653 N N . LEU A 1 86 ? -4.407 -3.491 -0.374 1.00 90.81 86 LEU A N 1
ATOM 654 C CA . LEU A 1 86 ? -5.051 -4.798 -0.244 1.00 90.81 86 LEU A CA 1
ATOM 655 C C . LEU A 1 86 ? -4.792 -5.434 1.125 1.00 90.81 86 LEU A C 1
ATOM 657 O O . LEU A 1 86 ? -5.705 -6.031 1.696 1.00 90.81 86 LEU A O 1
ATOM 661 N N . ALA A 1 87 ? -3.578 -5.311 1.660 1.00 93.25 87 ALA A N 1
ATOM 662 C CA . ALA A 1 87 ? -3.239 -5.788 2.995 1.00 93.25 87 ALA A CA 1
ATOM 663 C C . ALA A 1 87 ? -4.028 -5.034 4.077 1.00 93.25 87 ALA A C 1
ATOM 665 O O . ALA A 1 87 ? -4.600 -5.676 4.955 1.00 93.25 87 ALA A O 1
ATOM 666 N N . ALA A 1 88 ? -4.140 -3.706 3.973 1.00 92.12 88 ALA A N 1
ATOM 667 C CA . ALA A 1 88 ? -4.942 -2.890 4.884 1.00 92.12 88 ALA A CA 1
ATOM 668 C C . ALA A 1 88 ? -6.426 -3.292 4.850 1.00 92.12 88 ALA A C 1
ATOM 670 O O . ALA A 1 88 ? -7.007 -3.585 5.890 1.00 92.12 88 ALA A O 1
ATOM 671 N N . MET A 1 89 ? -7.010 -3.432 3.656 1.00 90.00 89 MET A N 1
ATOM 672 C CA . MET A 1 89 ? -8.403 -3.868 3.488 1.00 90.00 89 MET A CA 1
ATOM 673 C C . MET A 1 89 ? -8.650 -5.277 4.045 1.00 90.00 89 MET A C 1
ATOM 675 O O . MET A 1 89 ? -9.689 -5.549 4.648 1.00 90.00 89 MET A O 1
ATOM 679 N N . LYS A 1 90 ? -7.703 -6.205 3.857 1.00 91.88 90 LYS A N 1
ATOM 680 C CA . LYS A 1 90 ? -7.791 -7.548 4.450 1.00 91.88 90 LYS A CA 1
ATOM 681 C C . LYS A 1 90 ? -7.718 -7.486 5.974 1.00 91.88 90 LYS A C 1
ATOM 683 O O . LYS A 1 90 ? -8.563 -8.097 6.624 1.00 91.88 90 LYS A O 1
ATOM 688 N N . ALA A 1 91 ? -6.785 -6.715 6.527 1.00 90.19 91 ALA A N 1
ATOM 689 C CA . ALA A 1 91 ? -6.641 -6.532 7.968 1.00 90.19 91 ALA A CA 1
ATOM 690 C C . ALA A 1 91 ? -7.892 -5.893 8.595 1.00 90.19 91 ALA A C 1
ATOM 692 O O . ALA A 1 91 ? -8.344 -6.336 9.650 1.00 90.19 91 ALA A O 1
ATOM 693 N N . GLU A 1 92 ? -8.506 -4.908 7.935 1.00 85.94 92 GLU A N 1
ATOM 694 C CA . GLU A 1 92 ? -9.778 -4.321 8.368 1.00 85.94 92 GLU A CA 1
ATOM 695 C C . GLU A 1 92 ? -10.902 -5.359 8.385 1.00 85.94 92 GLU A C 1
ATOM 697 O O . GLU A 1 92 ? -11.593 -5.497 9.394 1.00 85.94 92 GLU A O 1
ATOM 702 N N . ARG A 1 93 ? -11.045 -6.164 7.325 1.00 85.88 93 ARG A N 1
ATOM 703 C CA . ARG A 1 93 ? -12.064 -7.226 7.273 1.00 85.88 93 ARG A CA 1
ATOM 704 C C . ARG A 1 93 ? -11.844 -8.315 8.319 1.00 85.88 93 ARG A C 1
ATOM 706 O O . ARG A 1 93 ? -12.809 -8.806 8.904 1.00 85.88 93 ARG A O 1
ATOM 713 N N . GLU A 1 94 ? -10.601 -8.730 8.537 1.00 87.94 94 GLU A N 1
ATOM 714 C CA . GLU A 1 94 ? -10.254 -9.696 9.583 1.00 87.94 94 GLU A CA 1
ATOM 715 C C . GLU A 1 94 ? -10.559 -9.133 10.968 1.00 87.94 94 GLU A C 1
ATOM 717 O O . GLU A 1 94 ? -11.155 -9.823 11.796 1.00 87.94 94 GLU A O 1
ATOM 722 N N . ARG A 1 95 ? -10.250 -7.853 11.194 1.00 83.56 95 ARG A N 1
ATOM 723 C CA . ARG A 1 95 ? -10.604 -7.155 12.428 1.00 83.56 95 ARG A CA 1
ATOM 724 C C . ARG A 1 95 ? -12.115 -7.111 12.632 1.00 83.56 95 ARG A C 1
ATOM 726 O O . ARG A 1 95 ? -12.574 -7.418 13.726 1.00 83.56 95 ARG A O 1
ATOM 733 N N . GLU A 1 96 ? -12.895 -6.744 11.619 1.00 85.62 96 GLU A N 1
ATOM 734 C CA . GLU A 1 96 ? -14.358 -6.698 11.727 1.00 85.62 96 GLU A CA 1
ATOM 735 C C . GLU A 1 96 ? -14.952 -8.069 12.056 1.00 85.62 96 GLU A C 1
ATOM 737 O O . GLU A 1 96 ? -15.833 -8.172 12.910 1.00 85.62 96 GLU A O 1
ATOM 742 N N . ARG A 1 97 ? -14.421 -9.136 11.447 1.00 85.19 97 ARG A N 1
ATOM 743 C CA . ARG A 1 97 ? -14.797 -10.515 11.785 1.00 85.19 97 ARG A CA 1
ATOM 744 C C . ARG A 1 97 ? -14.449 -10.857 13.231 1.00 85.19 97 ARG A C 1
ATOM 746 O O . ARG A 1 97 ? -15.308 -11.355 13.950 1.00 85.19 97 ARG A O 1
ATOM 753 N N . ALA A 1 98 ? -13.236 -10.533 13.678 1.00 84.44 98 ALA A N 1
ATOM 754 C CA . ALA A 1 98 ? -12.814 -10.771 15.054 1.00 84.44 98 ALA A CA 1
ATOM 755 C C . ALA A 1 98 ? -13.696 -10.017 16.063 1.00 84.44 98 ALA A C 1
ATOM 757 O O . ALA A 1 98 ? -14.120 -10.599 17.059 1.00 84.44 98 ALA A O 1
ATOM 758 N N . VAL A 1 99 ? -14.031 -8.751 15.787 1.00 84.75 99 VAL A N 1
ATOM 759 C CA . VAL A 1 99 ? -14.953 -7.961 16.620 1.00 84.75 99 VAL A CA 1
ATOM 760 C C . VAL A 1 99 ? -16.330 -8.618 16.660 1.00 84.75 99 VAL A C 1
ATOM 762 O O . VAL A 1 99 ? -16.879 -8.782 17.745 1.00 84.75 99 VAL A O 1
ATOM 765 N N . ALA A 1 100 ? -16.870 -9.052 15.518 1.00 82.06 100 ALA A N 1
ATOM 766 C CA . ALA A 1 100 ? -18.164 -9.728 15.464 1.00 82.06 100 ALA A CA 1
ATOM 767 C C . ALA A 1 100 ? -18.174 -11.063 16.235 1.00 82.06 100 ALA A C 1
ATOM 769 O O . ALA A 1 100 ? -19.159 -11.380 16.904 1.00 82.06 100 ALA A O 1
ATOM 770 N N . ASP A 1 101 ? -17.091 -11.836 16.182 1.00 79.19 101 ASP A N 1
ATOM 771 C CA . ASP A 1 101 ? -16.986 -13.112 16.895 1.00 79.19 101 ASP A CA 1
ATOM 772 C C . ASP A 1 101 ? -16.825 -12.919 18.409 1.00 79.19 101 ASP A C 1
ATOM 774 O O . ASP A 1 101 ? -17.450 -13.636 19.195 1.00 79.19 101 ASP A O 1
ATOM 778 N N . VAL A 1 102 ? -16.033 -11.929 18.835 1.00 82.69 102 VAL A N 1
ATOM 779 C CA . VAL A 1 102 ? -15.890 -11.561 20.254 1.00 82.69 102 VAL A CA 1
ATOM 780 C C . VAL A 1 102 ? -17.206 -11.005 20.800 1.00 82.69 102 VAL A C 1
ATOM 782 O O . VAL A 1 102 ? -17.637 -11.423 21.873 1.00 82.69 102 VAL A O 1
ATOM 785 N N . ALA A 1 103 ? -17.886 -10.144 20.039 1.00 82.44 103 ALA A N 1
ATOM 786 C CA . ALA A 1 103 ? -19.204 -9.598 20.360 1.00 82.44 103 ALA A CA 1
ATOM 787 C C . ALA A 1 103 ? -20.232 -10.702 20.635 1.00 82.44 103 ALA A C 1
ATOM 789 O O . ALA A 1 103 ? -20.868 -10.727 21.690 1.00 82.44 103 ALA A O 1
ATOM 790 N N . LYS A 1 104 ? -20.333 -11.674 19.718 1.00 78.81 104 LYS A N 1
ATOM 791 C CA . LYS A 1 104 ? -21.235 -12.826 19.858 1.00 78.81 104 LYS A CA 1
ATOM 792 C C . LYS A 1 104 ? -20.923 -13.662 21.097 1.00 78.81 104 LYS A C 1
ATOM 794 O O . LYS A 1 104 ? -21.849 -14.056 21.796 1.00 78.81 104 LYS A O 1
ATOM 799 N N . LYS A 1 105 ? -19.643 -13.925 21.383 1.00 77.31 105 LYS A N 1
ATOM 800 C CA . LYS A 1 105 ? -19.228 -14.706 22.563 1.00 77.31 105 LYS A CA 1
ATOM 801 C C . LYS A 1 105 ? -19.494 -13.974 23.878 1.00 77.31 105 LYS A C 1
ATOM 803 O O . LYS A 1 105 ? -19.868 -14.612 24.853 1.00 77.31 105 LYS A O 1
ATOM 808 N N . ALA A 1 106 ? -19.291 -12.659 23.902 1.00 75.44 106 ALA A N 1
ATOM 809 C CA . ALA A 1 106 ? -19.490 -11.830 25.087 1.00 75.44 106 ALA A CA 1
ATOM 810 C C . ALA A 1 106 ? -20.959 -11.435 25.314 1.00 75.44 106 ALA A C 1
ATOM 812 O O . ALA A 1 106 ? -21.288 -10.922 26.380 1.00 75.44 106 ALA A O 1
ATOM 813 N N . GLY A 1 107 ? -21.836 -11.640 24.324 1.00 72.56 107 GLY A N 1
ATOM 814 C CA . GLY A 1 107 ? -23.224 -11.182 24.386 1.00 72.56 107 GLY A CA 1
ATOM 815 C C . GLY A 1 107 ? -23.337 -9.656 24.379 1.00 72.56 107 GLY A C 1
ATOM 816 O O . GLY A 1 107 ? -24.228 -9.111 25.018 1.00 72.56 107 GLY A O 1
ATOM 817 N N . VAL A 1 108 ? -22.421 -8.961 23.698 1.00 76.06 108 VAL A N 1
ATOM 818 C CA . VAL A 1 108 ? -22.404 -7.494 23.560 1.00 76.06 108 VAL A CA 1
ATOM 819 C C . VAL A 1 108 ? -22.522 -7.146 22.073 1.00 76.06 108 VAL A C 1
ATOM 821 O O . VAL A 1 108 ? -21.922 -7.842 21.255 1.00 76.06 108 VAL A O 1
ATOM 824 N N . PRO A 1 109 ? -23.261 -6.096 21.669 1.00 78.88 109 PRO A N 1
ATOM 825 C CA . PRO A 1 109 ? -23.339 -5.688 20.269 1.00 78.88 109 PRO A CA 1
ATOM 826 C C . PRO A 1 109 ? -21.965 -5.327 19.690 1.00 78.88 109 PRO A C 1
ATOM 828 O O . PRO A 1 109 ? -21.187 -4.599 20.309 1.00 78.88 109 PRO A O 1
ATOM 831 N N . ALA A 1 110 ? -21.685 -5.793 18.469 1.00 76.50 110 ALA A N 1
ATOM 832 C CA . ALA A 1 110 ? -20.411 -5.548 17.787 1.00 76.50 110 ALA A CA 1
ATOM 833 C C . ALA A 1 110 ? -20.117 -4.051 17.587 1.00 76.50 110 ALA A C 1
ATOM 835 O O . ALA A 1 110 ? -18.963 -3.641 17.685 1.00 76.50 110 ALA A O 1
ATOM 836 N N . GLU A 1 111 ? -21.157 -3.234 17.393 1.00 74.50 111 GLU A N 1
ATOM 837 C CA . GLU A 1 111 ? -21.042 -1.775 17.276 1.00 74.50 111 GLU A CA 1
ATOM 838 C C . GLU A 1 111 ? -20.474 -1.130 18.546 1.00 74.50 111 GLU A C 1
ATOM 840 O O . GLU A 1 111 ? -19.597 -0.274 18.461 1.00 74.50 111 GLU A O 1
ATOM 845 N N . VAL A 1 112 ? -20.888 -1.596 19.731 1.00 73.62 112 VAL A N 1
ATOM 846 C CA . VAL A 1 112 ? -20.378 -1.082 21.014 1.00 73.62 112 VAL A CA 1
ATOM 847 C C . VAL A 1 112 ? -18.885 -1.390 21.146 1.00 73.62 112 VAL A C 1
ATOM 849 O O . VAL A 1 112 ? -18.095 -0.506 21.464 1.00 73.62 112 VAL A O 1
ATOM 852 N N . LEU A 1 113 ? -18.468 -2.616 20.816 1.00 72.94 113 LEU A N 1
ATOM 853 C CA . LEU A 1 113 ? -17.051 -3.001 20.840 1.00 72.94 113 LEU A CA 1
ATOM 854 C C . LEU A 1 113 ? -16.212 -2.284 19.769 1.00 72.94 113 LEU A C 1
ATOM 856 O O . LEU A 1 113 ? -15.036 -2.007 20.001 1.00 72.94 113 LEU A O 1
ATOM 860 N N . LYS A 1 114 ? -16.792 -1.970 18.604 1.00 76.00 114 LYS A N 1
ATOM 861 C CA . LYS A 1 114 ? -16.117 -1.216 17.535 1.00 76.00 114 LYS A CA 1
ATOM 862 C C . LYS A 1 114 ? -15.870 0.238 17.953 1.00 76.00 114 LYS A C 1
ATOM 864 O O . LYS A 1 114 ? -14.773 0.742 17.709 1.00 76.00 114 LYS A O 1
ATOM 869 N N . LEU A 1 115 ? -16.850 0.863 18.611 1.00 72.19 115 LEU A N 1
ATOM 870 C CA . LEU A 1 115 ? -16.808 2.248 19.094 1.00 72.19 115 LEU A CA 1
ATOM 871 C C . LEU A 1 115 ? -15.870 2.445 20.294 1.00 72.19 115 LEU A C 1
ATOM 873 O O . LEU A 1 115 ? -15.230 3.486 20.396 1.00 72.19 115 LEU A O 1
ATOM 877 N N . MET A 1 116 ? -15.695 1.437 21.157 1.00 70.25 116 MET A N 1
ATOM 878 C CA . MET A 1 116 ? -14.770 1.499 22.306 1.00 70.25 116 MET A CA 1
ATOM 879 C C . MET A 1 116 ? -13.286 1.686 21.935 1.00 70.25 116 MET A C 1
ATOM 881 O O . MET A 1 116 ? -12.447 1.809 22.823 1.00 70.25 116 MET A O 1
ATOM 885 N N . ARG A 1 117 ? -12.948 1.686 20.641 1.00 69.31 117 ARG A N 1
ATOM 886 C CA . ARG A 1 117 ? -11.580 1.835 20.133 1.00 69.31 117 ARG A CA 1
ATOM 887 C C . ARG A 1 117 ? -11.281 3.220 19.550 1.00 69.31 117 ARG A C 1
ATOM 889 O O . ARG A 1 117 ? -10.237 3.362 18.928 1.00 69.31 117 ARG A O 1
ATOM 896 N N . GLY A 1 118 ? -12.203 4.176 19.673 1.00 66.81 118 GLY A N 1
ATOM 897 C CA . GLY A 1 118 ? -11.955 5.561 19.278 1.00 66.81 118 GLY A CA 1
ATOM 898 C C . GLY A 1 118 ? -10.842 6.178 20.120 1.00 66.81 118 GLY A C 1
ATOM 899 O O . GLY A 1 118 ? -10.888 6.088 21.344 1.00 66.81 118 GLY A O 1
ATOM 900 N N . ASP A 1 119 ? -9.848 6.782 19.475 1.00 66.94 119 ASP A N 1
ATOM 901 C CA . ASP A 1 119 ? -8.725 7.439 20.161 1.00 66.94 119 ASP A CA 1
ATOM 902 C C . ASP A 1 119 ? -9.031 8.922 20.440 1.00 66.94 119 ASP A C 1
ATOM 904 O O . ASP A 1 119 ? -8.341 9.585 21.218 1.00 66.94 119 ASP A O 1
ATOM 908 N N . THR A 1 120 ? -10.080 9.459 19.812 1.00 76.62 120 THR A N 1
ATOM 909 C CA . THR A 1 120 ? -10.489 10.859 19.955 1.00 76.62 120 THR A CA 1
ATOM 910 C C . THR A 1 120 ? -11.619 11.027 20.973 1.00 76.62 120 THR A C 1
ATOM 912 O O . THR A 1 120 ? -12.438 10.134 21.196 1.00 76.62 120 THR A O 1
ATOM 915 N N . ALA A 1 121 ? -11.685 12.206 21.600 1.00 74.62 121 ALA A N 1
ATOM 916 C CA . ALA A 1 121 ? -12.680 12.503 22.633 1.00 74.62 121 ALA A CA 1
ATOM 917 C C . ALA A 1 121 ? -14.131 12.379 22.127 1.00 74.62 121 ALA A C 1
ATOM 919 O O . ALA A 1 121 ? -15.004 11.925 22.869 1.00 74.62 121 ALA A O 1
ATOM 920 N N . ASP A 1 122 ? -14.380 12.737 20.866 1.00 74.31 122 ASP A N 1
ATOM 921 C CA . ASP A 1 122 ? -15.709 12.655 20.254 1.00 74.31 122 ASP A CA 1
ATOM 922 C C . ASP A 1 122 ? -16.131 11.201 19.989 1.00 74.31 122 ASP A C 1
ATOM 924 O O . ASP A 1 122 ? -17.272 10.824 20.270 1.00 74.31 122 ASP A O 1
ATOM 928 N N . GLU A 1 123 ? -15.207 10.352 19.529 1.00 75.62 123 GLU A N 1
ATOM 929 C CA . GLU A 1 123 ? -15.467 8.922 19.320 1.00 75.62 123 GLU A CA 1
ATOM 930 C C . GLU A 1 123 ? -15.720 8.194 20.648 1.00 75.62 123 GLU A C 1
ATOM 932 O O . GLU A 1 123 ? -16.648 7.389 20.747 1.00 75.62 123 GLU A O 1
ATOM 937 N N . LEU A 1 124 ? -14.951 8.523 21.693 1.00 71.81 124 LEU A N 1
ATOM 938 C CA . LEU A 1 124 ? -15.141 7.970 23.037 1.00 71.81 124 LEU A CA 1
ATOM 939 C C . LEU A 1 124 ? -16.490 8.367 23.641 1.00 71.81 124 LEU A C 1
ATOM 941 O O . LEU A 1 124 ? -17.131 7.552 24.307 1.00 71.81 124 LEU A O 1
ATOM 945 N N . LYS A 1 125 ? -16.954 9.596 23.390 1.00 77.56 125 LYS A N 1
ATOM 946 C CA . LYS A 1 125 ? -18.273 10.050 23.840 1.00 77.56 125 LYS A CA 1
ATOM 947 C C . LYS A 1 125 ? -19.395 9.269 23.155 1.00 77.56 125 LYS A C 1
ATOM 949 O O . LYS A 1 125 ? -20.273 8.751 23.841 1.00 77.56 125 LYS A O 1
ATOM 954 N N . GLY A 1 126 ? -19.321 9.098 21.833 1.00 74.88 126 GLY A N 1
ATOM 955 C CA . GLY A 1 126 ? -20.278 8.271 21.090 1.00 74.88 126 GLY A CA 1
ATOM 956 C C . GLY A 1 126 ? -20.288 6.809 21.554 1.00 74.88 126 GLY A C 1
ATOM 957 O O . GLY A 1 126 ? -21.352 6.201 21.685 1.00 74.88 126 GLY A O 1
ATOM 958 N N . ALA A 1 127 ? -19.114 6.257 21.879 1.00 76.25 127 ALA A N 1
ATOM 959 C CA . ALA A 1 127 ? -18.985 4.918 22.449 1.00 76.25 127 ALA A CA 1
ATOM 960 C C . ALA A 1 127 ? -19.646 4.796 23.830 1.00 76.25 127 ALA A C 1
ATOM 962 O O . ALA A 1 127 ? -20.362 3.827 24.092 1.00 76.25 127 ALA A O 1
ATOM 963 N N . ALA A 1 128 ? -19.432 5.784 24.702 1.00 72.12 128 ALA A N 1
ATOM 964 C CA . ALA A 1 128 ? -20.027 5.829 26.033 1.00 72.12 128 ALA A CA 1
ATOM 965 C C . ALA A 1 128 ? -21.559 5.936 25.970 1.00 72.12 128 ALA A C 1
ATOM 967 O O . ALA A 1 128 ? -22.249 5.224 26.702 1.00 72.12 128 ALA A O 1
ATOM 968 N N . ASP A 1 129 ? -22.094 6.754 25.061 1.00 79.12 129 ASP A N 1
ATOM 969 C CA . ASP A 1 129 ? -23.538 6.903 24.861 1.00 79.12 129 ASP A CA 1
ATOM 970 C C . ASP A 1 129 ? -24.176 5.601 24.342 1.00 79.12 129 ASP A C 1
ATOM 972 O O . ASP A 1 129 ? -25.212 5.166 24.857 1.00 79.12 129 ASP A O 1
ATOM 976 N N . ALA A 1 130 ? -23.536 4.923 23.380 1.00 79.44 130 ALA A N 1
ATOM 977 C CA . ALA A 1 130 ? -23.990 3.628 22.865 1.00 79.44 130 ALA A CA 1
ATOM 978 C C . ALA A 1 130 ? -23.967 2.531 23.945 1.00 79.44 130 ALA A C 1
ATOM 980 O O . ALA A 1 130 ? -24.908 1.740 24.057 1.00 79.44 130 ALA A O 1
ATOM 981 N N . LEU A 1 131 ? -22.924 2.507 24.780 1.00 79.94 131 LEU A N 1
ATOM 982 C CA . LEU A 1 131 ? -22.833 1.593 25.916 1.00 79.94 131 LEU A CA 1
ATOM 983 C C . LEU A 1 131 ? -23.915 1.891 26.964 1.00 79.94 131 LEU A C 1
ATOM 985 O O . LEU A 1 131 ? -24.572 0.969 27.441 1.00 79.94 131 LEU A O 1
ATOM 989 N N . ALA A 1 132 ? -24.150 3.162 27.297 1.00 78.50 132 ALA A N 1
ATOM 990 C CA . ALA A 1 132 ? -25.191 3.560 28.240 1.00 78.50 132 ALA A CA 1
ATOM 991 C C . ALA A 1 132 ? -26.596 3.190 27.738 1.00 78.50 132 ALA A C 1
ATOM 993 O O . ALA A 1 132 ? -27.434 2.747 28.525 1.00 78.50 132 ALA A O 1
ATOM 994 N N . ALA A 1 133 ? -26.858 3.334 26.435 1.00 80.38 133 ALA A N 1
ATOM 995 C CA . ALA A 1 133 ? -28.106 2.896 25.816 1.00 80.38 133 ALA A CA 1
ATOM 996 C C . ALA A 1 133 ? -28.280 1.372 25.894 1.00 80.38 133 ALA A C 1
ATOM 998 O O . ALA A 1 133 ? -29.366 0.903 26.235 1.00 80.38 133 ALA A O 1
ATOM 999 N N . TYR A 1 134 ? -27.213 0.605 25.647 1.00 80.50 134 TYR A N 1
ATOM 1000 C CA . TYR A 1 134 ? -27.230 -0.850 25.792 1.00 80.50 134 TYR A CA 1
ATOM 1001 C C . TYR A 1 134 ? -27.493 -1.280 27.240 1.00 80.50 134 TYR A C 1
ATOM 1003 O O . TYR A 1 134 ? -28.376 -2.085 27.502 1.00 80.50 134 TYR A O 1
ATOM 1011 N N . VAL A 1 135 ? -26.796 -0.693 28.212 1.00 79.25 135 VAL A N 1
ATOM 1012 C CA . VAL A 1 135 ? -27.015 -1.007 29.634 1.00 79.25 135 VAL A CA 1
ATOM 1013 C C . VAL A 1 135 ? -28.442 -0.669 30.074 1.00 79.25 135 VAL A C 1
ATOM 1015 O O . VAL A 1 135 ? -29.029 -1.424 30.840 1.00 79.25 135 VAL A O 1
ATOM 1018 N N . LYS A 1 136 ? -29.031 0.424 29.570 1.00 79.88 136 LYS A N 1
ATOM 1019 C CA . LYS A 1 136 ? -30.440 0.767 29.831 1.00 79.88 136 LYS A CA 1
ATOM 1020 C C . LYS A 1 136 ? -31.427 -0.202 29.179 1.00 79.88 136 LYS A C 1
ATOM 1022 O O . LYS A 1 136 ? -32.508 -0.400 29.725 1.00 79.88 136 LYS A O 1
ATOM 1027 N N . SER A 1 137 ? -31.099 -0.764 28.013 1.00 78.38 137 SER A N 1
ATOM 1028 C CA . SER A 1 137 ? -31.968 -1.738 27.340 1.00 78.38 137 SER A CA 1
ATOM 1029 C C . SER A 1 137 ? -31.914 -3.118 27.989 1.00 78.38 137 SER A C 1
ATOM 1031 O O . SER A 1 137 ? -32.882 -3.872 27.897 1.00 78.38 137 SER A O 1
ATOM 1033 N N . LEU A 1 138 ? -30.826 -3.439 28.694 1.00 76.31 138 LEU A N 1
ATOM 1034 C CA . LEU A 1 138 ? -30.812 -4.555 29.625 1.00 76.31 138 LEU A CA 1
ATOM 1035 C C . LEU A 1 138 ? -31.732 -4.199 30.795 1.00 76.31 138 LEU A C 1
ATOM 1037 O O . LEU A 1 138 ? -31.340 -3.529 31.744 1.00 76.31 138 LEU A O 1
ATOM 1041 N N . SER A 1 139 ? -32.976 -4.663 30.749 1.00 67.94 139 SER A N 1
ATOM 1042 C CA . SER A 1 139 ? -33.869 -4.666 31.907 1.00 67.94 139 SER A CA 1
ATOM 1043 C C . SER A 1 139 ? -33.322 -5.660 32.942 1.00 67.94 139 SER A C 1
ATOM 1045 O O . SER A 1 139 ? -33.770 -6.799 33.027 1.00 67.94 139 SER A O 1
ATOM 1047 N N . LEU A 1 140 ? -32.285 -5.252 33.685 1.00 68.88 140 LEU A N 1
ATOM 1048 C CA . LEU A 1 140 ? -31.576 -6.087 34.665 1.00 68.88 140 LEU A CA 1
ATOM 1049 C C . LEU A 1 140 ? -32.475 -6.537 35.823 1.00 68.88 140 LEU A C 1
ATOM 1051 O O . LEU A 1 140 ? -32.156 -7.512 36.499 1.00 68.88 140 LEU A O 1
ATOM 1055 N N . TYR A 1 141 ? -33.594 -5.848 36.035 1.00 64.69 141 TYR A N 1
ATOM 1056 C CA . TYR A 1 141 ? -34.623 -6.229 36.985 1.00 64.69 141 TYR A CA 1
ATOM 1057 C C . TYR A 1 141 ? -35.998 -6.160 36.322 1.00 64.69 141 TYR A C 1
ATOM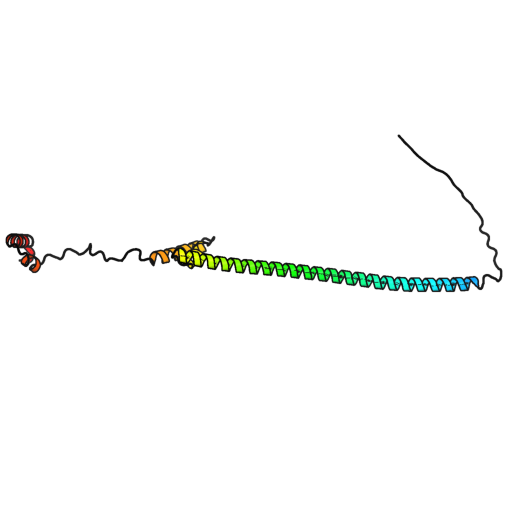 1059 O O . TYR A 1 141 ? -36.249 -5.230 35.550 1.00 64.69 141 TYR A O 1
ATOM 1067 N N . PRO A 1 142 ? -36.907 -7.107 36.625 1.00 68.56 142 PRO A N 1
ATOM 1068 C CA . PRO A 1 142 ? -38.313 -6.887 36.352 1.00 68.56 142 PRO A CA 1
ATOM 1069 C C . PRO A 1 142 ? -38.735 -5.611 37.076 1.00 68.56 142 PRO A C 1
ATOM 1071 O O . PRO A 1 142 ? -38.442 -5.438 38.261 1.00 68.56 142 PRO A O 1
ATOM 1074 N N . GLU A 1 143 ? -39.419 -4.727 36.357 1.00 64.00 143 GLU A N 1
ATOM 1075 C CA . GLU A 1 143 ? -40.096 -3.569 36.929 1.00 64.00 143 GLU A CA 1
ATOM 1076 C C . GLU A 1 143 ? -41.298 -4.101 37.725 1.00 64.00 143 GLU A C 1
ATOM 1078 O O . GLU A 1 143 ? -42.452 -4.085 37.296 1.00 64.00 143 GLU A O 1
ATOM 1083 N N . VAL A 1 144 ? -41.010 -4.714 38.873 1.00 63.94 144 VAL A N 1
ATOM 1084 C CA . VAL A 1 144 ? -42.026 -5.039 39.857 1.00 63.94 144 VAL A CA 1
ATOM 1085 C C . VAL A 1 144 ? -42.463 -3.685 40.381 1.00 63.94 144 VAL A C 1
ATOM 1087 O O . VAL A 1 144 ? -41.716 -3.014 41.086 1.00 63.94 144 VAL A O 1
ATOM 1090 N N . SER A 1 145 ? -43.659 -3.250 39.984 1.00 56.66 145 SER A N 1
ATOM 1091 C CA . SER A 1 145 ? -44.376 -2.222 40.727 1.00 56.66 145 SER A CA 1
ATOM 1092 C C . SER A 1 145 ? -44.361 -2.685 42.175 1.00 56.66 145 SER A C 1
ATOM 1094 O O . SER A 1 145 ? -44.985 -3.699 42.492 1.00 56.66 145 SER A O 1
ATOM 1096 N N . ASP A 1 146 ? -43.568 -2.021 43.017 1.00 57.16 146 ASP A N 1
ATOM 1097 C CA . ASP A 1 146 ? -43.497 -2.325 44.435 1.00 57.16 146 ASP A CA 1
ATOM 1098 C C . ASP A 1 146 ? -44.912 -2.201 45.008 1.00 57.16 146 ASP A C 1
ATOM 1100 O O . ASP A 1 146 ? -45.360 -1.142 45.448 1.00 57.16 146 ASP A O 1
ATOM 1104 N N . GLY A 1 147 ? -45.612 -3.333 45.081 1.00 53.56 147 GLY A N 1
ATOM 1105 C CA . GLY A 1 147 ? -46.789 -3.506 45.923 1.00 53.56 147 GLY A CA 1
ATOM 1106 C C . GLY A 1 147 ? -46.451 -3.305 47.406 1.00 53.56 147 GLY A C 1
ATOM 1107 O O . GLY A 1 147 ? -47.337 -3.360 48.251 1.00 53.56 147 GLY A O 1
ATOM 1108 N N . GLY A 1 148 ? -45.183 -3.034 47.747 1.00 49.47 148 GLY A N 1
ATOM 1109 C CA . GLY A 1 148 ? -44.742 -2.597 49.070 1.00 49.47 148 GLY A CA 1
ATOM 1110 C C . GLY A 1 148 ? -45.357 -1.267 49.517 1.00 49.47 148 GLY A C 1
ATOM 1111 O O . GLY A 1 148 ? -45.394 -0.994 50.713 1.00 49.47 148 GLY A O 1
ATOM 1112 N N . ALA A 1 149 ? -45.913 -0.477 48.590 1.00 53.69 149 ALA A N 1
ATOM 1113 C CA . ALA A 1 149 ? -46.768 0.665 48.902 1.00 53.69 149 ALA A CA 1
ATOM 1114 C C . ALA A 1 149 ? -48.252 0.379 48.617 1.00 53.69 149 ALA A C 1
ATOM 1116 O O . ALA A 1 149 ? -48.993 1.279 48.213 1.00 53.69 149 ALA A O 1
ATOM 1117 N N . GLN A 1 150 ? -48.734 -0.848 48.853 1.00 55.12 150 GLN A N 1
ATOM 1118 C CA . GLN A 1 150 ? -50.163 -1.052 49.074 1.00 55.12 150 GLN A CA 1
ATOM 1119 C C . GLN A 1 150 ? -50.518 -0.221 50.314 1.00 55.12 150 GLN A C 1
ATOM 1121 O O . GLN A 1 150 ? -50.291 -0.646 51.448 1.00 55.12 150 GLN A O 1
ATOM 1126 N N . ARG A 1 151 ? -51.005 1.013 50.110 1.00 57.94 151 ARG A N 1
ATOM 1127 C CA . ARG A 1 151 ? -51.594 1.819 51.185 1.00 57.94 151 ARG A CA 1
ATOM 1128 C C . ARG A 1 151 ? -52.522 0.882 51.946 1.00 57.94 151 ARG A C 1
ATOM 1130 O O . ARG A 1 151 ? -53.394 0.278 51.317 1.00 57.94 151 ARG A O 1
ATOM 1137 N N . ALA A 1 152 ? -52.285 0.714 53.249 1.00 60.62 152 ALA A N 1
ATOM 1138 C CA . ALA A 1 152 ? -53.152 -0.095 54.093 1.00 60.62 152 ALA A CA 1
ATOM 1139 C C . ALA A 1 152 ? -54.596 0.294 53.764 1.00 60.62 152 ALA A C 1
ATOM 1141 O O . ALA A 1 152 ? -54.930 1.483 53.787 1.00 60.62 152 ALA A O 1
ATOM 1142 N N . GLN A 1 153 ? -55.395 -0.686 53.332 1.00 66.94 153 GLN A N 1
ATOM 1143 C CA . GLN A 1 153 ? -56.769 -0.436 52.908 1.00 66.94 153 GLN A CA 1
ATOM 1144 C C . GLN A 1 153 ? -57.462 0.332 54.042 1.00 66.94 153 GLN A C 1
ATOM 1146 O O . GLN A 1 153 ? -57.329 -0.083 55.200 1.00 66.94 153 GLN A O 1
ATOM 1151 N N . PRO A 1 154 ? -58.133 1.463 53.762 1.00 75.19 154 PRO A N 1
ATOM 1152 C CA . PRO A 1 154 ? -58.786 2.231 54.811 1.00 75.19 154 PRO A CA 1
ATOM 1153 C C . PRO A 1 154 ? -59.759 1.316 55.558 1.00 75.19 154 PRO A C 1
ATOM 1155 O O . PRO A 1 154 ? -60.511 0.565 54.939 1.00 75.19 154 PRO A O 1
ATOM 1158 N N . VAL A 1 155 ? -59.715 1.341 56.891 1.00 81.38 155 VAL A N 1
ATOM 1159 C CA . VAL A 1 155 ? -60.598 0.514 57.719 1.00 81.38 155 VAL A CA 1
ATOM 1160 C C . VAL A 1 155 ? -62.043 0.949 57.451 1.00 81.38 155 VAL A C 1
ATOM 1162 O O . VAL A 1 155 ? -62.395 2.099 57.703 1.00 81.38 155 VAL A O 1
ATOM 1165 N N . THR A 1 156 ? -62.875 0.053 56.913 1.00 87.31 156 THR A N 1
ATOM 1166 C CA . THR A 1 156 ? -64.284 0.331 56.597 1.00 87.31 156 THR A CA 1
ATOM 1167 C C . THR A 1 156 ? -65.221 -0.322 57.616 1.00 87.31 156 THR A C 1
ATOM 1169 O O . THR A 1 156 ? -64.820 -1.169 58.421 1.00 87.31 156 THR A O 1
ATOM 1172 N N . LYS A 1 157 ? -66.508 0.054 57.604 1.00 85.62 157 LYS A N 1
ATOM 1173 C CA . LYS A 1 157 ? -67.520 -0.579 58.469 1.00 85.62 157 LYS A CA 1
ATOM 1174 C C . LYS A 1 157 ? -67.630 -2.075 58.183 1.00 85.62 157 LYS A C 1
ATOM 1176 O O . LYS A 1 157 ? -67.746 -2.886 59.101 1.00 85.62 157 LYS A O 1
ATOM 1181 N N . GLU A 1 158 ? -67.558 -2.425 56.906 1.00 85.19 158 GLU A N 1
ATOM 1182 C CA . GLU A 1 158 ? -67.671 -3.782 56.392 1.00 85.19 158 GLU A CA 1
ATOM 1183 C C . GLU A 1 158 ? -66.493 -4.626 56.882 1.00 85.19 158 GLU A C 1
ATOM 1185 O O . GLU A 1 158 ? -66.722 -5.709 57.424 1.00 85.19 158 GLU A O 1
ATOM 1190 N N . SER A 1 159 ? -65.260 -4.104 56.811 1.00 85.56 159 SER A N 1
ATOM 1191 C CA . SER A 1 159 ? -64.072 -4.833 57.272 1.00 85.56 159 SER A CA 1
ATOM 1192 C C . SER A 1 159 ? -64.093 -5.085 58.781 1.00 85.56 159 SER A C 1
ATOM 1194 O O . SER A 1 159 ? -63.821 -6.201 59.216 1.00 85.56 159 SER A O 1
ATOM 1196 N N . ILE A 1 160 ? -64.523 -4.103 59.582 1.00 85.88 160 ILE A N 1
ATOM 1197 C CA . ILE A 1 160 ? -64.697 -4.274 61.032 1.00 85.88 160 ILE A CA 1
ATOM 1198 C C . ILE A 1 160 ? -65.825 -5.274 61.335 1.00 85.88 160 ILE A C 1
ATOM 1200 O O . ILE A 1 160 ? -65.721 -6.078 62.259 1.00 85.88 160 ILE A O 1
ATOM 1204 N N . SER A 1 161 ? -66.926 -5.251 60.576 1.00 85.56 161 SER A N 1
ATOM 1205 C CA . SER A 1 161 ? -68.053 -6.172 60.784 1.00 85.56 161 SER A CA 1
ATOM 1206 C C . SER A 1 161 ? -67.726 -7.627 60.429 1.00 85.56 161 SER A C 1
ATOM 1208 O O . SER A 1 161 ? -68.261 -8.537 61.071 1.00 85.56 161 SER A O 1
ATOM 1210 N N . ALA A 1 162 ? -66.816 -7.823 59.470 1.00 89.38 162 ALA A N 1
ATOM 1211 C CA . ALA A 1 162 ? -66.325 -9.116 59.011 1.00 89.38 162 ALA A CA 1
ATOM 1212 C C . ALA A 1 162 ? -65.330 -9.779 59.986 1.00 89.38 162 ALA A C 1
ATOM 1214 O O . ALA A 1 162 ? -65.025 -10.964 59.824 1.00 89.38 162 ALA A O 1
ATOM 1215 N N . ILE A 1 163 ? -64.857 -9.061 61.017 1.00 88.44 163 ILE A N 1
ATOM 1216 C CA . ILE A 1 163 ? -64.053 -9.640 62.104 1.00 88.44 163 ILE A CA 1
ATOM 1217 C C . ILE A 1 163 ? -64.893 -10.706 62.822 1.00 88.44 163 ILE A C 1
ATOM 1219 O O . ILE A 1 163 ? -65.979 -10.425 63.345 1.00 88.44 163 ILE A O 1
ATOM 1223 N N . LYS A 1 164 ? -64.390 -11.948 62.820 1.00 89.00 164 LYS A N 1
ATOM 1224 C CA . LYS A 1 164 ? -65.096 -13.124 63.353 1.00 89.00 164 LYS A CA 1
ATOM 1225 C C . LYS A 1 164 ? -65.205 -13.098 64.877 1.00 89.00 164 LYS A C 1
ATOM 1227 O O . LYS A 1 164 ? -66.251 -13.475 65.406 1.00 89.00 164 LYS A O 1
ATOM 1232 N N . ASP A 1 165 ? -64.1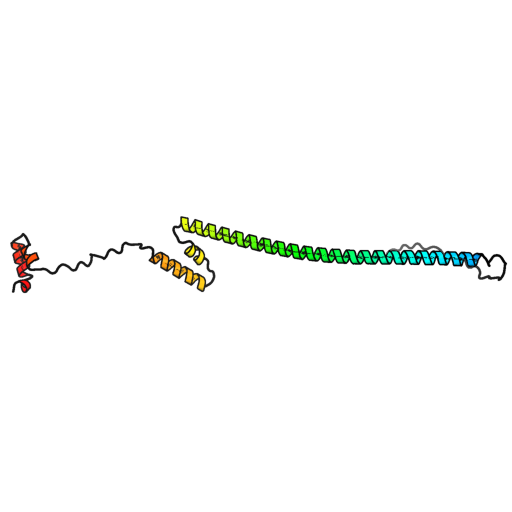68 -12.637 65.575 1.00 93.38 165 ASP A N 1
ATOM 1233 C CA . ASP A 1 165 ? -64.206 -12.499 67.030 1.00 93.38 165 ASP A CA 1
ATOM 1234 C C . ASP A 1 165 ? -65.073 -11.295 67.438 1.00 93.38 165 ASP A C 1
ATOM 1236 O O . ASP A 1 165 ? -64.880 -10.152 67.013 1.00 93.38 165 ASP A O 1
ATOM 1240 N N . ARG A 1 166 ? -66.064 -11.560 68.297 1.00 87.44 166 ARG A N 1
ATOM 1241 C CA . ARG A 1 166 ? -66.969 -10.542 68.827 1.00 87.44 166 ARG A CA 1
ATOM 1242 C C . ARG A 1 166 ? -66.233 -9.514 69.687 1.00 87.44 166 ARG A C 1
ATOM 1244 O O . ARG A 1 166 ? -66.592 -8.340 69.602 1.00 87.44 166 ARG A O 1
ATOM 1251 N N . ALA A 1 167 ? -65.274 -9.928 70.512 1.00 88.38 167 ALA A N 1
ATOM 1252 C CA . ALA A 1 167 ? -64.563 -9.026 71.415 1.00 88.38 167 ALA A CA 1
ATOM 1253 C C . ALA A 1 167 ? -63.670 -8.057 70.627 1.00 88.38 167 ALA A C 1
ATOM 1255 O O . ALA A 1 167 ? -63.714 -6.845 70.851 1.00 88.38 167 ALA A O 1
ATOM 1256 N N . GLU A 1 168 ? -62.942 -8.578 69.641 1.00 86.69 168 GLU A N 1
ATOM 1257 C CA . GLU A 1 168 ? -62.096 -7.783 68.747 1.00 86.69 168 GLU A CA 1
ATOM 1258 C C . GLU A 1 168 ? -62.918 -6.836 67.875 1.00 86.69 168 GLU A C 1
ATOM 1260 O O . GLU A 1 168 ? -62.584 -5.660 67.749 1.00 86.69 168 GLU A O 1
ATOM 1265 N N . ARG A 1 169 ? -64.061 -7.293 67.351 1.00 89.31 169 ARG A N 1
ATOM 1266 C CA . ARG A 1 169 ? -64.974 -6.442 66.580 1.00 89.31 169 ARG A CA 1
ATOM 1267 C C . ARG A 1 169 ? -65.494 -5.255 67.387 1.00 89.31 169 ARG A C 1
ATOM 1269 O O . ARG A 1 169 ? -65.587 -4.152 66.857 1.00 89.31 169 ARG A O 1
ATOM 1276 N N . VAL A 1 170 ? -65.866 -5.458 68.652 1.00 88.50 170 VAL A N 1
ATOM 1277 C CA . VAL A 1 170 ? -66.343 -4.362 69.515 1.00 88.50 170 VAL A CA 1
ATOM 1278 C C . VAL A 1 170 ? -65.216 -3.369 69.801 1.00 88.50 170 VAL A C 1
ATOM 1280 O O . VAL A 1 170 ? -65.448 -2.163 69.734 1.00 88.50 170 VAL A O 1
ATOM 1283 N N . ARG A 1 171 ? -63.993 -3.855 70.040 1.00 88.94 171 ARG A N 1
ATOM 1284 C CA . ARG A 1 171 ? -62.815 -3.004 70.243 1.00 88.94 171 ARG A CA 1
ATOM 1285 C C . ARG A 1 171 ? -62.479 -2.185 68.993 1.00 88.94 171 ARG A C 1
ATOM 1287 O O . ARG A 1 171 ? -62.377 -0.968 69.081 1.00 88.94 171 ARG A O 1
ATOM 1294 N N . ALA A 1 172 ? -62.446 -2.820 67.824 1.00 86.75 172 ALA A N 1
ATOM 1295 C CA . ALA A 1 172 ? -62.194 -2.154 66.549 1.00 86.75 172 ALA A CA 1
ATOM 1296 C C . ALA A 1 172 ? -63.278 -1.115 66.194 1.00 86.75 172 ALA A C 1
ATOM 1298 O O . ALA A 1 172 ? -62.969 -0.078 65.604 1.00 86.75 172 ALA A O 1
ATOM 1299 N N . ARG A 1 173 ? -64.544 -1.346 66.584 1.00 86.62 173 ARG A N 1
ATOM 1300 C CA . ARG A 1 173 ? -65.626 -0.344 66.482 1.00 86.62 173 ARG A CA 1
ATOM 1301 C C . ARG A 1 173 ? -65.413 0.848 67.410 1.00 86.62 173 ARG A C 1
ATOM 1303 O O . ARG A 1 173 ? -65.740 1.961 67.016 1.00 86.62 173 ARG A O 1
ATOM 1310 N N . ALA A 1 174 ? -64.897 0.622 68.617 1.00 87.50 174 ALA A N 1
ATOM 1311 C CA . ALA A 1 174 ? -64.609 1.688 69.573 1.00 87.50 174 ALA A CA 1
ATOM 1312 C C . ALA A 1 174 ? -63.411 2.543 69.127 1.00 87.50 174 ALA A C 1
ATOM 1314 O O . ALA A 1 174 ? -63.481 3.768 69.170 1.00 87.50 174 ALA A O 1
ATOM 1315 N N . GLU A 1 175 ? -62.349 1.907 68.632 1.00 88.25 175 GLU A N 1
ATOM 1316 C CA . GLU A 1 175 ? -61.160 2.585 68.096 1.00 88.25 175 GLU A CA 1
ATOM 1317 C C . GLU A 1 175 ? -61.483 3.389 66.827 1.00 88.25 175 GLU A C 1
ATOM 1319 O O . GLU A 1 175 ? -60.983 4.495 66.645 1.00 88.25 175 GLU A O 1
ATOM 1324 N N . ASN A 1 176 ? -62.394 2.883 65.990 1.00 87.25 176 ASN A N 1
ATOM 1325 C CA . ASN A 1 176 ? -62.873 3.558 64.781 1.00 87.25 176 ASN A CA 1
ATOM 1326 C C . ASN A 1 176 ? -64.294 4.125 64.957 1.00 87.25 176 ASN A C 1
ATOM 1328 O O . ASN A 1 176 ? -65.125 4.045 64.047 1.00 87.25 176 ASN A O 1
ATOM 1332 N N . ALA A 1 177 ? -64.598 4.702 66.126 1.00 85.12 177 ALA A N 1
ATOM 1333 C CA . ALA A 1 177 ? -65.934 5.217 66.448 1.00 85.12 177 ALA A CA 1
ATOM 1334 C C . ALA A 1 177 ? -66.420 6.310 65.480 1.00 85.12 177 ALA A C 1
ATOM 1336 O O . ALA A 1 177 ? -67.623 6.468 65.287 1.00 85.12 177 ALA A O 1
ATOM 1337 N N . SER A 1 178 ? -65.502 7.042 64.839 1.00 84.94 178 SER A N 1
ATOM 1338 C CA . SER A 1 178 ? -65.814 8.038 63.804 1.00 84.94 178 SER A CA 1
ATOM 1339 C C . SER A 1 178 ? -66.542 7.447 62.598 1.00 84.94 178 SER A C 1
ATOM 1341 O O . SER A 1 178 ? -67.316 8.158 61.966 1.00 84.94 178 SER A O 1
ATOM 1343 N N . LEU A 1 179 ? -66.343 6.159 62.303 1.00 84.25 179 LEU A N 1
ATOM 1344 C CA . LEU A 1 179 ? -67.059 5.489 61.228 1.00 84.25 179 LEU A CA 1
ATOM 1345 C C . LEU A 1 179 ? -68.526 5.259 61.611 1.00 84.25 179 LEU A C 1
ATOM 1347 O O . LEU A 1 179 ? -69.375 5.321 60.738 1.00 84.25 179 LEU A O 1
ATOM 1351 N N . TYR A 1 180 ? -68.855 5.026 62.886 1.00 80.25 180 TYR A N 1
ATOM 1352 C CA . TYR A 1 180 ? -70.182 4.574 63.343 1.00 80.25 180 TYR A CA 1
ATOM 1353 C C . TYR A 1 180 ? -71.054 5.654 64.006 1.00 80.25 180 TYR A C 1
ATOM 1355 O O . TYR A 1 180 ? -72.064 5.308 64.621 1.00 80.25 180 TYR A O 1
ATOM 1363 N N . LYS A 1 181 ? -70.670 6.929 63.891 1.00 76.25 181 LYS A N 1
ATOM 1364 C CA . LYS A 1 181 ? -71.564 8.062 64.178 1.00 76.25 181 LYS A CA 1
ATOM 1365 C C . LYS A 1 181 ? -72.587 8.225 63.057 1.00 76.25 181 LYS A C 1
ATOM 1367 O O . LYS A 1 181 ? -73.712 8.644 63.389 1.00 76.25 181 LYS A O 1
#

pLDDT: mean 76.95, std 18.65, range [23.69, 96.31]